Protein AF-A0A3D0ZV67-F1 (afdb_monomer)

Foldseek 3Di:
DDPVVVCVVCCVPPVPVVCVVDPLQRVLVVLVVVCVVCCVPDPDPSVVVLLVVLQVQLLVPLAEDPDDCQVSCVSSVLVGSVSVQVSNCVVVVDGSVRSSVVRHDD

Solvent-accessible surface area (backbone atoms only — not comparable to full-atom values): 6084 Å² total; per-residue (Å²): 134,58,69,65,61,56,50,51,61,50,51,74,74,41,48,77,67,51,55,69,78,44,51,66,39,60,53,50,51,50,50,51,54,57,40,66,67,46,47,81,78,56,64,71,65,54,59,57,51,54,52,50,55,52,49,55,50,49,54,49,49,44,24,68,44,89,70,54,71,51,58,53,16,54,43,68,67,46,83,38,45,70,54,30,46,53,54,44,26,78,75,68,78,38,46,64,69,58,46,25,73,76,61,39,67,128

Radius of gyration: 14.16 Å; Cα contacts (8 Å, |Δi|>4): 72; chains: 1; bounding box: 32×31×38 Å

pLDDT: mean 74.24, std 18.79, range [39.22, 96.69]

Mean predicted aligned error: 9.02 Å

Secondary structure (DSSP, 8-state):
--HHHHHHHHHHHSHHHHHHHS-HHHHHHHHHHHHHHHHHHHHHHHHHHHHHHHHHHHHHHHHH----HHHHHHHTT-SSHHHHHHHHHHHHSS-HHHHHHHH---

Sequence (106 aa):
MDLISKVDRNLLSKSDEFLKLYPASQWLYLGLRILRRRLYELEPSYQRRLDEIRREMAKGYIRATSQKIQEIGELLVYGAVTKFRRAFLRRVEMSPPQYRQQFGVL

Structure (mmCIF, N/CA/C/O backbone):
data_AF-A0A3D0ZV67-F1
#
_entry.id   AF-A0A3D0ZV67-F1
#
loop_
_atom_site.group_PDB
_atom_site.id
_atom_site.type_symbol
_atom_site.label_atom_id
_atom_site.label_alt_id
_atom_site.label_comp_id
_atom_site.label_asym_id
_atom_site.label_entity_id
_atom_site.label_seq_id
_atom_site.pdbx_PDB_ins_code
_atom_site.Cartn_x
_atom_site.Cartn_y
_atom_site.Cartn_z
_atom_site.occupancy
_atom_site.B_iso_or_equiv
_atom_site.auth_seq_id
_atom_site.auth_comp_id
_atom_site.auth_asym_id
_atom_site.auth_atom_id
_atom_site.pdbx_PDB_model_num
ATOM 1 N N . MET A 1 1 ? -0.430 -9.845 -29.208 1.00 39.22 1 MET A N 1
ATOM 2 C CA . MET A 1 1 ? -1.354 -9.737 -28.053 1.00 39.22 1 MET A CA 1
ATOM 3 C C . MET A 1 1 ? -0.515 -9.851 -26.795 1.00 39.22 1 MET A C 1
ATOM 5 O O . MET A 1 1 ? 0.074 -10.903 -26.574 1.00 39.22 1 MET A O 1
ATOM 9 N N . ASP A 1 2 ? -0.347 -8.759 -26.055 1.00 44.94 2 ASP A N 1
ATOM 10 C CA . ASP A 1 2 ? 0.617 -8.722 -24.959 1.00 44.94 2 ASP A CA 1
ATOM 11 C C . ASP A 1 2 ? 0.089 -9.462 -23.717 1.00 44.94 2 ASP A C 1
ATOM 13 O O . ASP A 1 2 ? -1.067 -9.301 -23.323 1.00 44.94 2 ASP A O 1
ATOM 17 N N . LEU A 1 3 ? 0.945 -10.275 -23.093 1.00 40.28 3 LEU A N 1
ATOM 18 C CA . LEU A 1 3 ? 0.680 -11.022 -21.857 1.00 40.28 3 LEU A CA 1
ATOM 19 C C . LEU A 1 3 ? 0.121 -10.108 -20.750 1.00 40.28 3 LEU A C 1
ATOM 21 O O . LEU A 1 3 ? -0.705 -10.539 -19.952 1.00 40.28 3 LEU A O 1
ATOM 25 N N . ILE A 1 4 ? 0.507 -8.828 -20.762 1.00 46.78 4 ILE A N 1
ATOM 26 C CA . ILE A 1 4 ? 0.019 -7.784 -19.853 1.00 46.78 4 ILE A CA 1
ATOM 27 C C . ILE A 1 4 ? -1.482 -7.540 -20.024 1.00 46.78 4 ILE A C 1
ATOM 29 O O . ILE A 1 4 ? -2.205 -7.491 -19.035 1.00 46.78 4 ILE A O 1
ATOM 33 N N . SER A 1 5 ? -1.978 -7.453 -21.259 1.00 44.44 5 SER A N 1
ATOM 34 C CA . SER A 1 5 ? -3.410 -7.269 -21.527 1.00 44.44 5 SER A CA 1
ATOM 35 C C . SER A 1 5 ? -4.235 -8.502 -21.148 1.00 44.44 5 SER A C 1
ATOM 37 O O . SER A 1 5 ? -5.403 -8.366 -20.794 1.00 44.44 5 SER A O 1
ATOM 39 N N . LYS A 1 6 ? -3.639 -9.703 -21.188 1.00 45.88 6 LYS A N 1
ATOM 40 C CA . LYS A 1 6 ? -4.284 -10.940 -20.714 1.00 45.88 6 LYS A CA 1
ATOM 41 C C . LYS A 1 6 ? -4.348 -11.016 -19.190 1.00 45.88 6 LYS A C 1
ATOM 43 O O . LYS A 1 6 ? -5.344 -11.497 -18.659 1.00 45.88 6 LYS A O 1
ATOM 48 N N . VAL A 1 7 ? -3.313 -10.533 -18.504 1.00 51.50 7 VAL A N 1
ATOM 49 C CA . VAL A 1 7 ? -3.273 -10.457 -17.040 1.00 51.50 7 VAL A CA 1
ATOM 50 C C . VAL A 1 7 ? -4.266 -9.397 -16.542 1.00 51.50 7 VAL A C 1
ATOM 52 O O . VAL A 1 7 ? -5.095 -9.723 -15.704 1.00 51.50 7 VAL A O 1
ATOM 55 N N . ASP A 1 8 ? -4.314 -8.203 -17.143 1.00 52.62 8 ASP A N 1
ATOM 56 C CA . ASP A 1 8 ? -5.273 -7.140 -16.781 1.00 52.62 8 ASP A CA 1
ATOM 57 C C . ASP A 1 8 ? -6.746 -7.530 -16.959 1.00 52.62 8 ASP A C 1
ATOM 59 O O . ASP A 1 8 ? -7.570 -7.294 -16.077 1.00 52.62 8 ASP A O 1
ATOM 63 N N . ARG A 1 9 ? -7.106 -8.113 -18.112 1.00 43.91 9 ARG A N 1
ATOM 64 C CA . ARG A 1 9 ? -8.518 -8.373 -18.437 1.00 43.91 9 ARG A CA 1
ATOM 65 C C . ARG A 1 9 ? -9.101 -9.533 -17.616 1.00 43.91 9 ARG A C 1
ATOM 67 O O . ARG A 1 9 ? -10.296 -9.526 -17.333 1.00 43.91 9 ARG A O 1
ATOM 74 N N . ASN A 1 10 ? -8.269 -10.492 -17.199 1.00 47.62 10 ASN A N 1
ATOM 75 C CA . ASN A 1 10 ? -8.668 -11.562 -16.274 1.00 47.62 10 ASN A CA 1
ATOM 76 C C . ASN A 1 10 ? -8.630 -11.119 -14.802 1.00 47.62 10 ASN A C 1
ATOM 78 O O . ASN A 1 10 ? -9.492 -11.536 -14.035 1.00 47.62 10 ASN A O 1
ATOM 82 N N . LEU A 1 11 ? -7.681 -10.259 -14.407 1.00 47.09 11 LEU A N 1
ATOM 83 C CA . LEU A 1 11 ? -7.544 -9.790 -13.021 1.00 47.09 11 LEU A CA 1
ATOM 84 C C . LEU A 1 11 ? -8.737 -8.950 -12.556 1.00 47.09 11 LEU A C 1
ATOM 86 O O . LEU A 1 11 ? -9.193 -9.111 -11.428 1.00 47.09 11 LEU A O 1
ATOM 90 N N . LEU A 1 12 ? -9.247 -8.068 -13.418 1.00 48.22 12 LEU A N 1
ATOM 91 C CA . LEU A 1 12 ? -10.364 -7.186 -13.066 1.00 48.22 12 LEU A CA 1
ATOM 92 C C . LEU A 1 12 ? -11.741 -7.850 -13.225 1.00 48.22 12 LEU A C 1
ATOM 94 O O . LEU A 1 12 ? -12.693 -7.402 -12.599 1.00 48.22 12 LEU A O 1
ATOM 98 N N . SER A 1 13 ? -11.864 -8.910 -14.035 1.00 43.31 13 SER A N 1
ATOM 99 C CA . SER A 1 13 ? -13.156 -9.577 -14.287 1.00 43.31 13 SER A CA 1
ATOM 100 C C . SER A 1 13 ? -13.438 -10.786 -13.388 1.00 43.31 13 SER A C 1
ATOM 102 O O . SER A 1 13 ? -14.580 -11.235 -13.333 1.00 43.31 13 SER A O 1
ATOM 104 N N . LYS A 1 14 ? -12.434 -11.309 -12.666 1.00 41.59 14 LYS A N 1
ATOM 105 C CA . LYS A 1 14 ? -12.566 -12.472 -11.765 1.00 41.59 14 LYS A CA 1
ATOM 106 C C . LYS A 1 14 ? -11.873 -12.265 -10.412 1.00 41.59 14 LYS A C 1
ATOM 108 O O . LYS A 1 14 ? -11.248 -13.186 -9.882 1.00 41.59 14 LYS A O 1
ATOM 113 N N . SER A 1 15 ? -11.959 -11.051 -9.866 1.00 48.16 15 SER A N 1
ATOM 114 C CA . SER A 1 15 ? -11.221 -10.633 -8.666 1.00 48.16 15 SER A CA 1
ATOM 115 C C . SER A 1 15 ? -11.388 -11.591 -7.481 1.00 48.16 15 SER A C 1
ATOM 117 O O . SER A 1 15 ? -10.403 -11.916 -6.830 1.00 48.16 15 SER A O 1
ATOM 119 N N . ASP A 1 16 ? -12.581 -12.128 -7.233 1.00 48.50 16 ASP A N 1
ATOM 120 C CA . ASP A 1 16 ? -12.851 -12.852 -5.981 1.00 48.50 16 ASP A CA 1
ATOM 121 C C . ASP A 1 16 ? -12.327 -14.290 -5.928 1.00 48.50 16 ASP A C 1
ATOM 123 O O . ASP A 1 16 ? -11.967 -14.777 -4.858 1.00 48.50 16 ASP A O 1
ATOM 127 N N . GLU A 1 17 ? -12.266 -14.991 -7.056 1.00 43.69 17 GLU A N 1
ATOM 128 C CA . GLU A 1 17 ? -11.791 -16.382 -7.104 1.00 43.69 17 GLU A CA 1
ATOM 129 C C . GLU A 1 17 ? -10.274 -16.442 -7.334 1.00 43.69 17 GLU A C 1
ATOM 131 O O . GLU A 1 17 ? -9.564 -17.308 -6.824 1.00 43.69 17 GLU A O 1
ATOM 136 N N . PHE A 1 18 ? -9.745 -15.447 -8.041 1.00 41.41 18 PHE A N 1
ATOM 137 C CA . PHE A 1 18 ? -8.337 -15.365 -8.392 1.00 41.41 18 PHE A CA 1
ATOM 138 C C . PHE A 1 18 ? -7.461 -14.808 -7.260 1.00 41.41 18 PHE A C 1
ATOM 140 O O . PHE A 1 18 ? -6.350 -15.300 -7.052 1.00 41.41 18 PHE A O 1
ATOM 147 N N . LEU A 1 19 ? -7.976 -13.850 -6.474 1.00 46.75 19 LEU A N 1
ATOM 148 C CA . LEU A 1 19 ? -7.331 -13.375 -5.238 1.00 46.75 19 LEU A CA 1
ATOM 149 C C . LEU A 1 19 ? -7.257 -14.469 -4.156 1.00 46.75 19 LEU A C 1
ATOM 151 O O . LEU A 1 19 ? -6.435 -14.365 -3.246 1.00 46.75 19 LEU A O 1
ATOM 155 N N . LYS A 1 20 ? -8.084 -15.524 -4.259 1.00 51.22 20 LYS A N 1
ATOM 156 C CA . LYS A 1 20 ? -8.041 -16.701 -3.374 1.00 51.22 20 LYS A CA 1
ATOM 157 C C . LYS A 1 20 ? -6.953 -17.704 -3.764 1.00 51.22 20 LYS A C 1
ATOM 159 O O . LYS A 1 20 ? -6.345 -18.293 -2.879 1.00 51.22 20 LYS A O 1
ATOM 164 N N . LEU A 1 21 ? -6.704 -17.904 -5.062 1.00 42.56 21 LEU A N 1
ATOM 165 C CA . LEU A 1 21 ? -5.745 -18.906 -5.558 1.00 42.56 21 LEU A CA 1
ATOM 166 C C . LEU A 1 21 ? -4.279 -18.455 -5.464 1.00 42.56 21 LEU A C 1
ATOM 168 O O . LEU A 1 21 ? -3.382 -19.290 -5.403 1.00 42.56 21 LEU A O 1
ATOM 172 N N . TYR A 1 22 ? -4.033 -17.145 -5.431 1.00 51.69 22 TYR A N 1
ATOM 173 C CA . TYR A 1 22 ? -2.699 -16.560 -5.323 1.00 51.69 22 TYR A CA 1
ATOM 174 C C . TYR A 1 22 ? -2.783 -15.264 -4.498 1.00 51.69 22 TYR A C 1
ATOM 176 O O . TYR A 1 22 ? -3.423 -14.307 -4.944 1.00 51.69 22 TYR A O 1
ATOM 184 N N . PRO A 1 23 ? -2.132 -15.182 -3.320 1.00 63.94 23 PRO A N 1
ATOM 185 C CA . PRO A 1 23 ? -2.102 -13.968 -2.513 1.00 63.94 23 PRO A CA 1
ATOM 186 C C . PRO A 1 23 ? -1.610 -12.759 -3.319 1.00 63.94 23 PRO A C 1
ATOM 188 O O . PRO A 1 23 ? -0.706 -12.885 -4.149 1.00 63.94 23 PRO A O 1
ATOM 191 N N . ALA A 1 24 ? -2.143 -11.568 -3.031 1.00 66.75 24 ALA A N 1
ATOM 192 C CA . ALA A 1 24 ? -1.754 -10.317 -3.693 1.00 66.75 24 ALA A CA 1
ATOM 193 C C . ALA A 1 24 ? -0.226 -10.100 -3.739 1.00 66.75 24 ALA A C 1
ATOM 195 O O . ALA A 1 24 ? 0.301 -9.599 -4.734 1.00 66.75 24 ALA A O 1
ATOM 196 N N . SER A 1 25 ? 0.500 -10.542 -2.706 1.00 68.50 25 SER A N 1
ATOM 197 C CA . SER A 1 25 ? 1.964 -10.516 -2.671 1.00 68.50 25 SER A CA 1
ATOM 198 C C . SER A 1 25 ? 2.590 -11.321 -3.809 1.00 68.50 25 SER A C 1
ATOM 200 O O . SER A 1 25 ? 3.436 -10.791 -4.525 1.00 68.50 25 SER A O 1
ATOM 202 N N . GLN A 1 26 ? 2.166 -12.567 -4.035 1.00 67.50 26 GLN A N 1
ATOM 203 C CA . GLN A 1 26 ? 2.718 -13.432 -5.081 1.00 67.50 26 GLN A CA 1
ATOM 204 C C . GLN A 1 26 ? 2.505 -12.833 -6.475 1.00 67.50 26 GLN A C 1
ATOM 206 O O . GLN A 1 26 ? 3.438 -12.808 -7.279 1.00 67.50 26 GLN A O 1
ATOM 211 N N . TRP A 1 27 ? 1.327 -12.259 -6.733 1.00 68.25 27 TRP A N 1
ATOM 212 C CA . TRP A 1 27 ? 1.053 -11.534 -7.976 1.00 68.25 27 TRP A CA 1
ATOM 213 C C . TRP A 1 27 ? 1.964 -10.336 -8.170 1.00 68.25 27 TRP A C 1
ATOM 215 O O . TRP A 1 27 ? 2.550 -10.168 -9.239 1.00 68.25 27 TRP A O 1
ATOM 225 N N . LEU A 1 28 ? 2.117 -9.512 -7.137 1.00 71.38 28 LEU A N 1
ATOM 226 C CA . L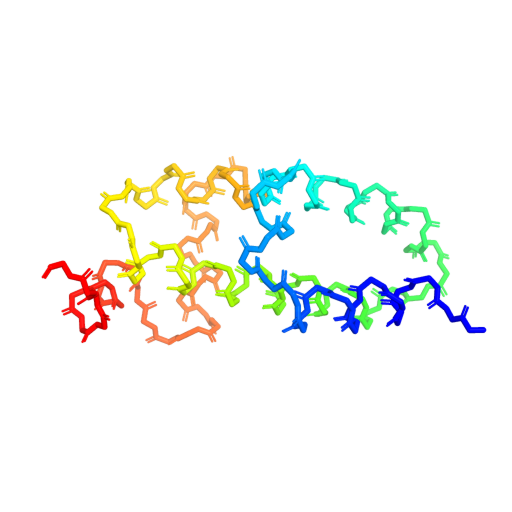EU A 1 28 ? 2.974 -8.336 -7.200 1.00 71.38 28 LEU A CA 1
ATOM 227 C C . LEU A 1 28 ? 4.444 -8.719 -7.376 1.00 71.38 28 LEU A C 1
ATOM 229 O O . LEU A 1 28 ? 5.142 -8.077 -8.157 1.00 71.38 28 LEU A O 1
ATOM 233 N N . TYR A 1 29 ? 4.911 -9.784 -6.723 1.00 71.88 29 TYR A N 1
ATOM 234 C CA . TYR A 1 29 ? 6.260 -10.317 -6.912 1.00 71.88 29 TYR A CA 1
ATOM 235 C C . TYR A 1 29 ? 6.479 -10.848 -8.335 1.00 71.88 29 TYR A C 1
ATOM 237 O O . TYR A 1 29 ? 7.487 -10.516 -8.964 1.00 71.88 29 TYR A O 1
ATOM 245 N N . LEU A 1 30 ? 5.538 -11.625 -8.883 1.00 67.00 30 LEU A N 1
ATOM 246 C CA . LEU A 1 30 ? 5.605 -12.118 -10.263 1.00 67.00 30 LEU A CA 1
ATOM 247 C C . LEU A 1 30 ? 5.557 -10.968 -11.276 1.00 67.00 30 LEU A C 1
ATOM 249 O O . LEU A 1 30 ? 6.369 -10.935 -12.204 1.00 67.00 30 LEU A O 1
ATOM 253 N N . GLY A 1 31 ? 4.673 -9.993 -11.058 1.00 66.94 31 GLY A N 1
ATOM 254 C CA . GLY A 1 31 ? 4.569 -8.765 -11.840 1.00 66.94 31 GLY A CA 1
ATOM 255 C C . GLY A 1 31 ? 5.867 -7.963 -11.819 1.00 66.94 31 GLY A C 1
ATOM 256 O O . GLY A 1 31 ? 6.370 -7.617 -12.878 1.00 66.94 31 GLY A O 1
ATOM 257 N N . LEU A 1 32 ? 6.482 -7.757 -10.648 1.00 66.31 32 LEU A N 1
ATOM 258 C CA . LEU A 1 32 ? 7.788 -7.099 -10.500 1.00 66.31 32 LEU A CA 1
ATOM 259 C C . LEU A 1 32 ? 8.921 -7.850 -11.214 1.00 66.31 32 LEU A C 1
ATOM 261 O O . LEU A 1 32 ? 9.832 -7.220 -11.749 1.00 66.31 32 LEU A O 1
ATOM 265 N N . ARG A 1 33 ? 8.888 -9.187 -11.226 1.00 67.44 33 ARG A N 1
ATOM 266 C CA . ARG A 1 33 ? 9.896 -10.014 -11.904 1.00 67.44 33 ARG A CA 1
ATOM 267 C C . ARG A 1 33 ? 9.776 -9.920 -13.424 1.00 67.44 33 ARG A C 1
ATOM 269 O O . ARG A 1 33 ? 10.776 -9.702 -14.104 1.00 67.44 33 ARG A O 1
ATOM 276 N N . ILE A 1 34 ? 8.558 -10.052 -13.953 1.00 64.31 34 ILE A N 1
ATOM 277 C CA . ILE A 1 34 ? 8.268 -9.863 -15.384 1.00 64.31 34 ILE A CA 1
ATOM 278 C C . ILE A 1 34 ? 8.580 -8.417 -15.786 1.00 64.31 34 ILE A C 1
ATOM 280 O O . ILE A 1 34 ? 9.163 -8.180 -16.842 1.00 64.31 34 ILE A O 1
ATOM 284 N N . L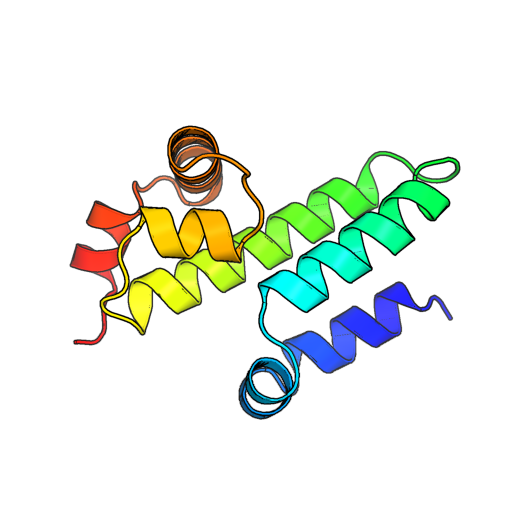EU A 1 35 ? 8.260 -7.465 -14.908 1.00 57.81 35 LEU A N 1
ATOM 285 C CA . LEU A 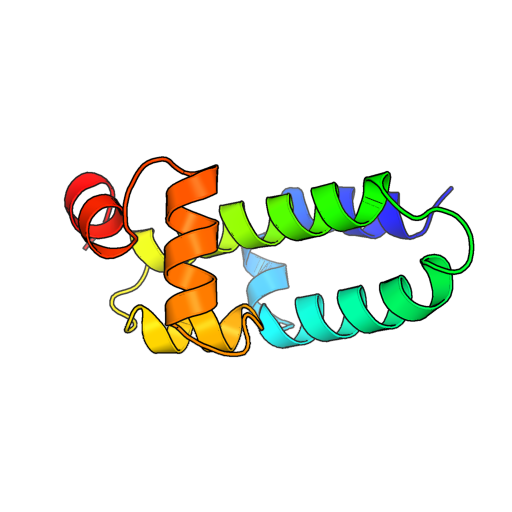1 35 ? 8.545 -6.052 -15.075 1.00 57.81 35 LEU A CA 1
ATOM 286 C C . LEU A 1 35 ? 10.037 -5.786 -15.167 1.00 57.81 35 LEU A C 1
ATOM 288 O O . LEU A 1 35 ? 10.445 -5.185 -16.139 1.00 57.81 35 LEU A O 1
ATOM 292 N N . ARG A 1 36 ? 10.865 -6.262 -14.232 1.00 62.06 36 ARG A N 1
ATOM 293 C CA . ARG A 1 36 ? 12.322 -6.050 -14.277 1.00 62.06 36 ARG A CA 1
ATOM 294 C C . ARG A 1 36 ? 12.934 -6.534 -15.597 1.00 62.06 36 ARG A C 1
ATOM 296 O O . ARG A 1 36 ? 13.880 -5.933 -16.086 1.00 62.06 36 ARG A O 1
ATOM 303 N N . ARG A 1 37 ? 12.350 -7.578 -16.195 1.00 64.06 37 ARG A N 1
ATOM 304 C CA . ARG A 1 37 ? 12.743 -8.092 -17.513 1.00 64.06 37 ARG A CA 1
ATOM 305 C C . ARG A 1 37 ? 12.276 -7.207 -18.677 1.00 64.06 37 ARG A C 1
ATOM 307 O O . ARG A 1 37 ? 13.004 -7.080 -19.645 1.00 64.06 37 ARG A O 1
ATOM 314 N N . ARG A 1 38 ? 11.082 -6.610 -18.591 1.00 54.16 38 ARG A N 1
ATOM 315 C CA . ARG A 1 38 ? 10.496 -5.725 -19.623 1.00 54.16 38 ARG A CA 1
ATOM 316 C C . ARG A 1 38 ? 10.891 -4.249 -19.484 1.00 54.16 38 ARG A C 1
ATOM 318 O O . ARG A 1 38 ? 10.788 -3.500 -20.447 1.00 54.16 38 ARG A O 1
ATOM 325 N N . LEU A 1 39 ? 11.322 -3.822 -18.294 1.00 51.16 39 LEU A N 1
ATOM 326 C CA . LEU A 1 39 ? 11.761 -2.457 -17.986 1.00 51.16 39 LEU A CA 1
ATOM 327 C C . LEU A 1 39 ? 13.003 -2.084 -18.807 1.00 51.16 39 LEU A C 1
ATOM 329 O O . LEU A 1 39 ? 13.180 -0.924 -19.131 1.00 51.16 39 LEU A O 1
ATOM 333 N N . TYR A 1 40 ? 13.793 -3.068 -19.241 1.00 55.00 40 TYR A N 1
ATOM 334 C CA . TYR A 1 40 ? 14.862 -2.851 -20.217 1.00 55.00 40 TYR A CA 1
ATOM 335 C C . TYR A 1 40 ? 14.376 -2.257 -21.560 1.00 55.00 40 TYR A C 1
ATOM 337 O O . TYR A 1 40 ? 15.206 -1.766 -22.315 1.00 55.00 40 TYR A O 1
ATOM 345 N N . GLU A 1 41 ? 13.066 -2.269 -21.861 1.00 53.53 41 GLU A N 1
ATOM 346 C CA . GLU A 1 41 ? 12.538 -1.922 -23.190 1.00 53.53 41 GLU A CA 1
ATOM 347 C C . GLU A 1 41 ? 11.437 -0.824 -23.210 1.00 53.53 41 GLU A C 1
ATOM 349 O O . GLU A 1 41 ? 11.242 -0.212 -24.256 1.00 53.53 41 GLU A O 1
ATOM 354 N N . LEU A 1 42 ? 10.683 -0.544 -22.122 1.00 56.31 42 LEU A N 1
ATOM 355 C CA . LEU A 1 42 ? 9.403 0.228 -22.199 1.00 56.31 42 LEU A CA 1
ATOM 356 C C . LEU A 1 42 ? 9.076 1.174 -20.995 1.00 56.31 42 LEU A C 1
ATOM 358 O O . LEU A 1 42 ? 7.909 1.402 -20.661 1.00 56.31 42 LEU A O 1
ATOM 362 N N . GLU A 1 43 ? 10.094 1.727 -20.330 1.00 63.34 43 GLU A N 1
ATOM 363 C CA . GLU A 1 43 ? 10.123 2.187 -18.918 1.00 63.34 43 GLU A CA 1
ATOM 364 C C . GLU A 1 43 ? 8.912 2.888 -18.227 1.00 63.34 43 GLU A C 1
ATOM 366 O O . GLU A 1 43 ? 8.611 2.490 -17.101 1.00 63.34 43 GLU A O 1
ATOM 371 N N . PRO A 1 44 ? 8.165 3.885 -18.739 1.00 63.97 44 PRO A N 1
ATOM 372 C CA . PRO A 1 44 ? 7.256 4.656 -17.854 1.00 63.97 44 PRO A CA 1
ATOM 373 C C . PRO A 1 44 ? 5.816 4.127 -17.715 1.00 63.97 44 PRO A C 1
ATOM 375 O O 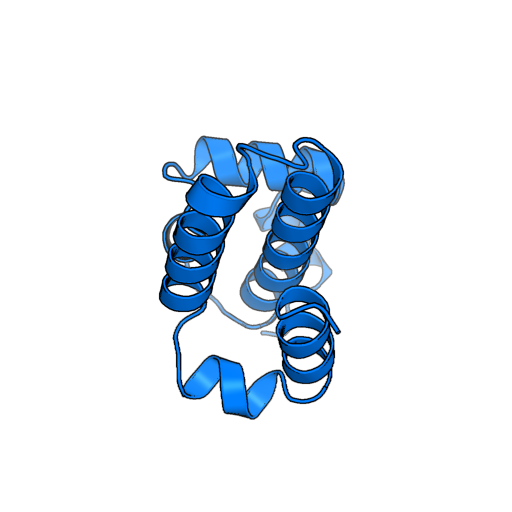. PRO A 1 44 ? 5.136 4.392 -16.718 1.00 63.97 44 PRO A O 1
ATOM 378 N N . SER A 1 45 ? 5.299 3.423 -18.724 1.00 69.56 45 SER A N 1
ATOM 379 C CA . SER A 1 45 ? 3.864 3.096 -18.821 1.00 69.56 45 SER A CA 1
ATOM 380 C C . SER A 1 45 ? 3.441 1.983 -17.858 1.00 69.56 45 SER A C 1
ATOM 382 O O . SER A 1 45 ? 2.369 2.044 -17.251 1.00 69.56 45 SER A O 1
ATOM 384 N N . TYR A 1 46 ? 4.311 0.992 -17.654 1.00 68.31 46 TYR A N 1
ATOM 385 C CA . TYR A 1 46 ? 3.994 -0.159 -16.816 1.00 68.31 46 TYR A CA 1
ATOM 386 C C . TYR A 1 46 ? 4.127 0.126 -15.320 1.00 68.31 46 TYR A C 1
ATOM 388 O O . TYR A 1 46 ? 3.294 -0.336 -14.545 1.00 68.31 46 TYR A O 1
ATOM 396 N N . GLN A 1 47 ? 5.124 0.912 -14.892 1.00 72.06 47 GLN A N 1
ATOM 397 C CA . GLN A 1 47 ? 5.240 1.301 -13.480 1.00 72.06 47 GLN A CA 1
ATOM 398 C C . GLN A 1 47 ? 3.976 2.026 -13.000 1.00 72.06 47 GLN A C 1
ATOM 400 O O . GLN A 1 47 ? 3.462 1.726 -11.924 1.00 72.06 47 GLN A O 1
ATOM 405 N N . ARG A 1 48 ? 3.408 2.905 -13.839 1.00 77.81 48 ARG A N 1
ATOM 406 C CA . ARG A 1 48 ? 2.123 3.566 -13.557 1.00 77.81 48 ARG A CA 1
ATOM 407 C C . ARG A 1 48 ? 0.975 2.566 -13.414 1.00 77.81 48 ARG A C 1
ATOM 409 O O . ARG A 1 48 ? 0.148 2.727 -12.524 1.00 77.81 48 ARG A O 1
ATOM 416 N N . ARG A 1 49 ? 0.933 1.531 -14.257 1.00 76.25 49 ARG A N 1
ATOM 417 C CA . ARG A 1 49 ? -0.097 0.483 -14.191 1.00 76.25 49 ARG A CA 1
ATOM 418 C C . ARG A 1 49 ? 0.038 -0.390 -12.942 1.00 76.25 49 ARG A C 1
ATOM 420 O O . ARG A 1 49 ? -0.961 -0.691 -12.301 1.00 76.25 49 ARG A O 1
ATOM 427 N N . LEU A 1 50 ? 1.259 -0.753 -12.554 1.00 75.38 50 LEU A N 1
ATOM 428 C CA . LEU A 1 50 ? 1.503 -1.505 -11.322 1.00 75.38 50 LEU A CA 1
ATOM 429 C C . LEU A 1 50 ? 1.114 -0.697 -10.074 1.00 75.38 50 LEU A C 1
ATOM 431 O O . LEU A 1 50 ? 0.523 -1.244 -9.143 1.00 75.38 50 LEU A O 1
ATOM 435 N N . ASP A 1 51 ? 1.425 0.600 -10.063 1.00 82.06 51 ASP A N 1
ATOM 436 C CA . ASP A 1 51 ? 0.996 1.523 -9.008 1.00 82.06 51 ASP A CA 1
ATOM 437 C C . ASP A 1 51 ? -0.533 1.577 -8.883 1.00 82.06 51 ASP A C 1
ATOM 439 O O . ASP A 1 51 ? -1.055 1.586 -7.769 1.00 82.06 51 ASP A O 1
ATOM 443 N N . GLU A 1 52 ? -1.243 1.583 -10.012 1.00 81.06 52 GLU A N 1
ATOM 444 C CA . GLU A 1 52 ? -2.706 1.610 -10.053 1.00 81.06 52 GLU A CA 1
ATOM 445 C C . GLU A 1 52 ? -3.323 0.331 -9.473 1.00 81.06 52 GLU A C 1
ATOM 447 O O . GLU A 1 52 ? -4.192 0.393 -8.605 1.00 81.06 52 GLU A O 1
ATOM 452 N N . ILE A 1 53 ? -2.801 -0.836 -9.860 1.00 79.94 53 ILE A N 1
ATOM 453 C CA . ILE A 1 53 ? -3.242 -2.127 -9.314 1.00 79.94 53 ILE A CA 1
ATOM 454 C C . ILE A 1 53 ? -3.008 -2.180 -7.797 1.00 79.94 53 ILE A C 1
ATOM 456 O O . ILE A 1 53 ? -3.897 -2.565 -7.036 1.00 79.94 53 ILE A O 1
ATOM 460 N N . ARG A 1 54 ? -1.826 -1.752 -7.327 1.00 83.75 54 ARG A N 1
ATOM 461 C CA . ARG A 1 54 ? -1.519 -1.694 -5.887 1.00 83.75 54 ARG A CA 1
ATOM 462 C C . ARG A 1 54 ? -2.466 -0.768 -5.132 1.00 83.75 54 ARG A C 1
ATOM 464 O O . ARG A 1 54 ? -2.858 -1.094 -4.014 1.00 83.75 54 ARG A O 1
ATOM 471 N N . ARG A 1 55 ? -2.828 0.369 -5.730 1.00 87.00 55 ARG A N 1
ATOM 472 C CA . ARG A 1 55 ? -3.761 1.342 -5.152 1.00 87.00 55 ARG A CA 1
ATOM 473 C C . ARG A 1 55 ? -5.148 0.737 -4.958 1.00 87.00 55 ARG A C 1
ATOM 475 O O . ARG A 1 55 ? -5.690 0.835 -3.859 1.00 87.00 55 ARG A O 1
ATOM 482 N N . GLU A 1 56 ? -5.703 0.092 -5.980 1.00 83.56 56 GLU A N 1
ATOM 483 C CA . GLU A 1 56 ? -7.040 -0.504 -5.880 1.00 83.56 56 GLU A CA 1
ATOM 484 C C . GLU A 1 56 ? -7.072 -1.690 -4.910 1.00 83.56 56 GLU A C 1
ATOM 486 O O . GLU A 1 56 ? -7.974 -1.769 -4.075 1.00 83.56 56 GLU A O 1
ATOM 491 N N . MET A 1 57 ? -6.038 -2.541 -4.906 1.00 84.38 57 MET A N 1
ATOM 492 C CA . MET A 1 57 ? -5.923 -3.593 -3.890 1.00 84.38 57 MET A CA 1
ATOM 493 C C . MET A 1 57 ? -5.827 -3.015 -2.474 1.00 84.38 57 MET A C 1
ATOM 495 O O . MET A 1 57 ? -6.502 -3.500 -1.571 1.00 84.38 57 MET A O 1
ATOM 499 N N . ALA A 1 58 ? -5.041 -1.953 -2.265 1.00 89.31 58 ALA A N 1
ATOM 500 C CA . ALA A 1 58 ? -4.939 -1.294 -0.964 1.00 89.31 58 ALA A CA 1
ATOM 501 C C . ALA A 1 58 ? -6.294 -0.778 -0.471 1.00 89.31 58 ALA A C 1
ATOM 503 O O . ALA A 1 58 ? -6.654 -1.029 0.677 1.00 89.31 58 ALA A O 1
ATOM 504 N N . LYS A 1 59 ? -7.060 -0.099 -1.334 1.00 89.31 59 LYS A N 1
ATOM 505 C CA . LYS A 1 59 ? -8.414 0.374 -1.006 1.00 89.31 59 LYS A CA 1
ATOM 506 C C . LYS A 1 59 ? -9.325 -0.794 -0.623 1.00 89.31 59 LYS A C 1
ATOM 508 O O . LYS A 1 59 ? -10.005 -0.712 0.397 1.00 89.31 59 LYS A O 1
ATOM 513 N N . GLY A 1 60 ? -9.279 -1.888 -1.387 1.00 84.06 60 GLY A N 1
ATOM 514 C CA . GLY A 1 60 ? -10.023 -3.117 -1.108 1.00 84.06 60 GLY A CA 1
ATOM 515 C C . GLY A 1 60 ? -9.702 -3.711 0.265 1.00 84.06 60 GLY A C 1
ATOM 516 O O . GLY A 1 60 ? -10.608 -3.887 1.075 1.00 84.06 60 GLY A O 1
ATOM 517 N N . TYR A 1 61 ? -8.420 -3.943 0.564 1.00 86.88 61 TYR A N 1
ATOM 518 C CA . TYR A 1 61 ? -7.990 -4.487 1.858 1.00 86.88 61 TYR A CA 1
ATOM 519 C C . TYR A 1 61 ? -8.340 -3.566 3.027 1.00 86.88 61 TYR A C 1
ATOM 521 O O . TYR A 1 61 ? -8.856 -4.025 4.040 1.00 86.88 61 TYR A O 1
ATOM 529 N N . ILE A 1 62 ? -8.095 -2.259 2.898 1.00 92.38 62 ILE A N 1
ATOM 530 C CA . ILE A 1 62 ? -8.380 -1.299 3.973 1.00 92.38 62 ILE A CA 1
ATOM 531 C C . ILE A 1 62 ? -9.878 -1.251 4.291 1.00 92.38 62 ILE A C 1
ATOM 533 O O . ILE A 1 62 ? -10.228 -1.094 5.462 1.00 92.38 62 ILE A O 1
ATOM 537 N N . ARG A 1 63 ? -10.727 -1.377 3.262 1.00 90.56 63 ARG A N 1
ATOM 538 C CA . ARG A 1 63 ? -12.185 -1.345 3.373 1.00 90.56 63 ARG A CA 1
ATOM 539 C C . ARG A 1 63 ? -12.774 -2.636 3.939 1.00 90.56 63 ARG A C 1
ATOM 541 O O . ARG A 1 63 ? -13.694 -2.565 4.742 1.00 90.56 63 ARG A O 1
ATOM 548 N N . ALA A 1 64 ? -12.303 -3.782 3.451 1.00 83.62 64 ALA A N 1
ATOM 549 C CA . ALA A 1 64 ? -12.948 -5.076 3.665 1.00 83.62 64 ALA A CA 1
ATOM 550 C C . ALA A 1 64 ? -12.343 -5.892 4.817 1.00 83.62 64 ALA A C 1
ATOM 552 O O . ALA A 1 64 ? -12.884 -6.940 5.160 1.00 83.62 64 ALA A O 1
ATOM 553 N N . THR A 1 65 ? -11.208 -5.470 5.389 1.00 86.00 65 THR A N 1
ATOM 554 C CA . THR A 1 65 ? -10.542 -6.217 6.463 1.00 86.00 65 THR A CA 1
ATOM 555 C C . THR A 1 65 ? -10.141 -5.325 7.637 1.00 86.00 65 THR A C 1
ATOM 557 O O . THR A 1 65 ? -9.858 -4.131 7.500 1.00 86.00 65 THR A O 1
ATOM 560 N N . SER A 1 66 ? -10.048 -5.935 8.821 1.00 88.38 66 SER A N 1
ATOM 561 C CA . SER A 1 66 ? -9.522 -5.311 10.041 1.00 88.38 66 SER A CA 1
ATOM 562 C C . SER A 1 66 ? -7.992 -5.401 10.163 1.00 88.38 66 SER A C 1
ATOM 564 O O . SER A 1 66 ? -7.433 -4.952 11.166 1.00 88.38 66 SER A O 1
ATOM 566 N N . GLN A 1 67 ? -7.293 -5.925 9.143 1.00 89.50 67 GLN A N 1
ATOM 567 C CA . GLN A 1 67 ? -5.835 -6.120 9.160 1.00 89.50 67 GLN A CA 1
ATOM 568 C C . GLN A 1 67 ? -5.085 -4.820 9.459 1.00 89.50 67 GLN A C 1
ATOM 570 O O . GLN A 1 67 ? -5.537 -3.717 9.125 1.00 89.50 67 GLN A O 1
ATOM 575 N N . LYS A 1 68 ? -3.906 -4.911 10.074 1.00 94.00 68 LYS A N 1
ATOM 576 C CA . LYS A 1 68 ? -3.128 -3.709 10.390 1.00 94.00 68 LYS A CA 1
ATOM 577 C C . LYS A 1 68 ? -2.622 -3.066 9.097 1.00 94.00 68 LYS A C 1
ATOM 579 O O . LYS A 1 68 ? -2.197 -3.739 8.166 1.00 94.00 68 LYS A O 1
ATOM 584 N N . ILE A 1 69 ? -2.594 -1.732 9.053 1.00 94.25 69 ILE A N 1
ATOM 585 C CA . ILE A 1 69 ? -2.083 -0.964 7.896 1.00 94.25 69 ILE A CA 1
ATOM 586 C C . ILE A 1 69 ? -0.650 -1.379 7.516 1.00 94.25 69 ILE A C 1
ATOM 588 O O . ILE A 1 69 ? -0.279 -1.319 6.345 1.00 94.25 69 ILE A O 1
ATOM 592 N N . GLN A 1 70 ? 0.151 -1.803 8.496 1.00 93.81 70 GLN A N 1
ATOM 593 C CA . GLN A 1 70 ? 1.486 -2.350 8.264 1.00 93.81 70 GLN A CA 1
ATOM 594 C C . GLN A 1 70 ? 1.450 -3.668 7.481 1.00 93.81 70 GLN A C 1
ATOM 596 O O . GLN A 1 70 ? 2.113 -3.760 6.452 1.00 93.81 70 GLN A O 1
ATOM 601 N N . GLU A 1 71 ? 0.630 -4.627 7.914 1.00 90.12 71 GLU A N 1
ATOM 602 C CA . GLU A 1 71 ? 0.468 -5.937 7.267 1.00 90.12 71 GLU A CA 1
ATOM 603 C C . GLU A 1 71 ? -0.020 -5.779 5.820 1.00 90.12 71 GLU A C 1
ATOM 605 O O . GLU A 1 71 ? 0.482 -6.437 4.913 1.00 90.12 71 GLU A O 1
ATOM 610 N N . ILE A 1 72 ? -0.934 -4.833 5.570 1.00 90.19 72 ILE A N 1
ATOM 611 C CA . ILE A 1 72 ? -1.389 -4.495 4.211 1.00 90.19 72 ILE A CA 1
ATOM 612 C C . ILE A 1 72 ? -0.226 -3.947 3.363 1.00 90.19 72 ILE A C 1
ATOM 614 O O . ILE A 1 72 ? -0.067 -4.320 2.202 1.00 90.19 72 ILE A O 1
ATOM 618 N N . GLY A 1 73 ? 0.620 -3.077 3.923 1.00 89.56 73 GLY A N 1
ATOM 619 C CA . GLY A 1 73 ? 1.785 -2.533 3.217 1.00 89.56 73 GLY A CA 1
ATOM 620 C C . GLY A 1 73 ? 2.845 -3.589 2.878 1.00 89.56 73 GLY A C 1
ATOM 621 O O . GLY A 1 73 ? 3.453 -3.533 1.805 1.00 89.56 73 GLY A O 1
ATOM 622 N N . GLU A 1 74 ? 3.049 -4.557 3.770 1.00 87.56 74 GLU A N 1
ATOM 623 C CA . GLU A 1 74 ? 3.929 -5.712 3.560 1.00 87.56 74 GLU A CA 1
ATOM 624 C C . GLU A 1 74 ? 3.364 -6.647 2.483 1.00 87.56 74 GLU A C 1
ATOM 626 O O . GLU A 1 74 ? 4.070 -6.974 1.527 1.00 87.56 74 GLU A O 1
ATOM 631 N N . LEU A 1 75 ? 2.068 -6.975 2.557 1.00 85.19 75 LEU A N 1
ATOM 632 C CA . LEU A 1 75 ? 1.354 -7.778 1.559 1.00 85.19 75 LEU A CA 1
ATOM 633 C C . LEU A 1 75 ? 1.448 -7.170 0.152 1.00 85.19 75 LEU A C 1
ATOM 635 O O . LEU A 1 75 ? 1.610 -7.887 -0.834 1.00 85.19 75 LEU A O 1
ATOM 639 N N . LEU A 1 76 ? 1.387 -5.841 0.058 1.00 86.81 76 LEU A N 1
ATOM 640 C CA . LEU A 1 76 ? 1.474 -5.108 -1.205 1.00 86.81 76 LEU A CA 1
ATOM 641 C C . LEU A 1 76 ? 2.914 -4.786 -1.645 1.00 86.81 76 LEU A C 1
ATOM 643 O O . LEU A 1 76 ? 3.129 -4.064 -2.625 1.00 86.81 76 LEU A O 1
ATOM 647 N N . VAL A 1 77 ? 3.910 -5.359 -0.962 1.00 86.88 77 VAL A N 1
ATOM 648 C CA . VAL A 1 77 ? 5.330 -5.307 -1.335 1.00 86.88 77 VAL A CA 1
ATOM 649 C C . VAL A 1 77 ? 5.866 -3.865 -1.393 1.00 86.88 77 VAL A C 1
ATOM 651 O O . VAL A 1 77 ? 6.673 -3.510 -2.253 1.00 86.88 77 VAL A O 1
ATOM 654 N N . TYR A 1 78 ? 5.429 -3.002 -0.467 1.00 84.62 78 TYR A N 1
ATOM 655 C CA . TYR A 1 78 ? 5.982 -1.645 -0.320 1.00 84.62 78 TYR A CA 1
ATOM 656 C C . TYR A 1 78 ? 7.314 -1.619 0.447 1.00 84.62 78 TYR A C 1
ATOM 658 O O . TYR A 1 78 ? 7.986 -0.584 0.485 1.00 84.62 78 TYR A O 1
ATOM 666 N N . GLY A 1 79 ? 7.696 -2.733 1.079 1.00 81.00 79 GLY A N 1
ATOM 667 C CA . GLY A 1 79 ? 8.944 -2.912 1.833 1.00 81.00 79 GLY A CA 1
ATOM 668 C C . GLY A 1 79 ? 9.021 -2.155 3.165 1.00 81.00 79 GLY A C 1
ATOM 669 O O . GLY A 1 79 ? 9.817 -2.517 4.018 1.00 81.00 79 GLY A O 1
ATOM 670 N N . ALA A 1 80 ? 8.208 -1.114 3.361 1.00 89.31 80 ALA A N 1
ATOM 671 C CA . ALA A 1 80 ? 8.031 -0.433 4.639 1.00 89.31 80 ALA A CA 1
ATOM 672 C C . ALA A 1 80 ? 6.650 0.234 4.707 1.00 89.31 80 ALA A C 1
ATOM 674 O O . ALA A 1 80 ? 6.201 0.851 3.733 1.00 89.31 80 ALA A O 1
ATOM 675 N N . VAL A 1 81 ? 6.012 0.210 5.881 1.00 93.31 81 VAL A N 1
ATOM 676 C CA . VAL A 1 81 ? 4.697 0.843 6.096 1.00 93.31 81 VAL A CA 1
ATOM 677 C C . VAL A 1 81 ? 4.711 2.349 5.804 1.00 93.31 81 VAL A C 1
ATOM 679 O O . VAL A 1 81 ? 3.743 2.888 5.271 1.00 93.31 81 VAL A O 1
ATOM 682 N N . THR A 1 82 ? 5.822 3.042 6.063 1.00 95.50 82 THR A N 1
ATOM 683 C CA . THR A 1 82 ? 5.969 4.475 5.757 1.00 95.50 82 THR A CA 1
ATOM 684 C C . THR A 1 82 ? 5.908 4.744 4.252 1.00 95.50 82 THR A C 1
ATOM 686 O O . THR A 1 82 ? 5.275 5.711 3.826 1.00 95.50 82 THR A O 1
ATOM 689 N N . LYS A 1 83 ? 6.509 3.870 3.427 1.00 94.06 83 LYS A N 1
ATOM 690 C CA . LYS A 1 83 ? 6.438 3.968 1.958 1.00 94.06 83 LYS A CA 1
ATOM 691 C C . LYS A 1 83 ? 5.010 3.741 1.471 1.00 94.06 83 LYS A C 1
ATOM 693 O O . LYS A 1 83 ? 4.530 4.512 0.644 1.00 94.06 83 LYS A O 1
ATOM 698 N N . PHE A 1 84 ? 4.325 2.748 2.037 1.00 94.81 84 PHE A N 1
ATOM 699 C CA . PHE A 1 84 ? 2.918 2.482 1.747 1.00 94.81 84 PHE A CA 1
ATOM 700 C C . PHE A 1 84 ? 2.026 3.682 2.079 1.00 94.81 84 PHE A C 1
ATOM 702 O O . PHE A 1 84 ? 1.343 4.193 1.198 1.00 94.81 84 PHE A O 1
ATOM 709 N N . ARG A 1 85 ? 2.082 4.191 3.317 1.00 96.06 85 ARG A N 1
ATOM 710 C CA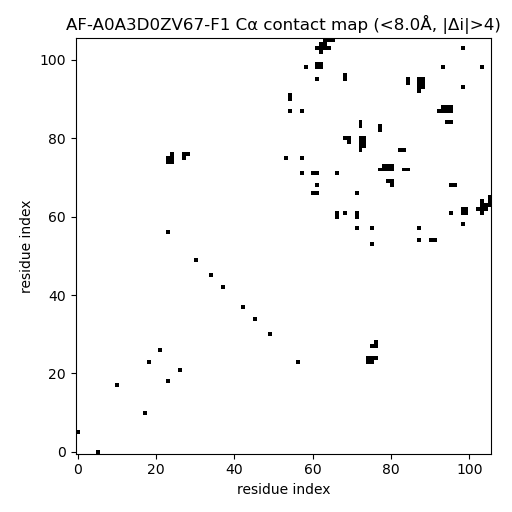 . ARG A 1 85 ? 1.263 5.332 3.762 1.00 96.06 85 ARG A CA 1
ATOM 711 C C . ARG A 1 85 ? 1.461 6.561 2.879 1.00 96.06 85 ARG A C 1
ATOM 713 O O . ARG A 1 85 ? 0.478 7.167 2.468 1.00 96.06 85 ARG A O 1
ATOM 720 N N . ARG A 1 86 ? 2.713 6.903 2.547 1.00 96.31 86 ARG A N 1
ATOM 721 C CA . ARG A 1 86 ? 3.028 8.036 1.660 1.00 96.31 86 ARG A CA 1
ATOM 722 C C . ARG A 1 86 ? 2.493 7.827 0.245 1.00 96.31 86 ARG A C 1
ATOM 724 O O . ARG A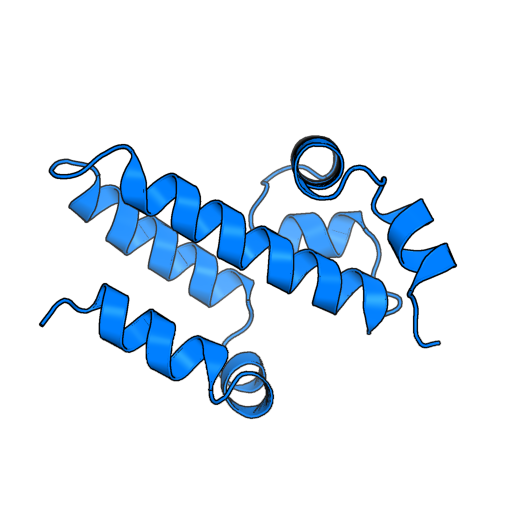 1 86 ? 1.931 8.753 -0.329 1.00 96.31 86 ARG A O 1
ATOM 731 N N . ALA A 1 87 ? 2.671 6.633 -0.320 1.00 94.00 87 ALA A N 1
ATOM 732 C CA . ALA A 1 87 ? 2.182 6.322 -1.660 1.00 94.00 87 ALA A CA 1
ATOM 733 C C . ALA A 1 87 ? 0.649 6.335 -1.725 1.00 94.00 87 ALA A C 1
ATOM 735 O O . ALA A 1 87 ? 0.093 6.894 -2.666 1.00 94.00 87 ALA A O 1
ATOM 736 N N . PHE A 1 88 ? -0.014 5.769 -0.715 1.00 95.75 88 PHE A N 1
ATOM 737 C CA . PHE A 1 88 ? -1.467 5.746 -0.604 1.00 95.75 88 PHE A CA 1
ATOM 738 C C . PHE A 1 88 ? -2.027 7.162 -0.459 1.00 95.75 88 PHE 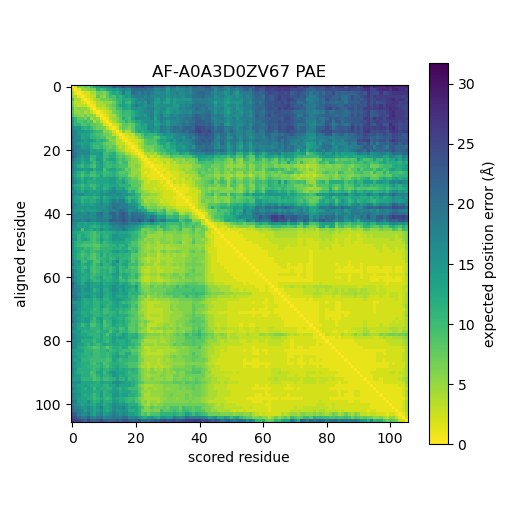A C 1
ATOM 740 O O . PHE A 1 88 ? -2.849 7.565 -1.273 1.00 95.75 88 PHE A O 1
ATOM 747 N N . LEU A 1 89 ? -1.498 7.961 0.476 1.00 96.56 89 LEU A N 1
ATOM 748 C CA . LEU A 1 89 ? -1.913 9.354 0.664 1.00 96.56 89 LEU A CA 1
ATOM 749 C C . LEU A 1 89 ? -1.750 10.179 -0.618 1.00 96.56 89 LEU A C 1
ATOM 751 O O . LEU A 1 89 ? -2.670 10.877 -1.015 1.00 96.56 89 LEU A O 1
ATOM 755 N N . ARG A 1 90 ? -0.615 10.059 -1.317 1.00 95.44 90 ARG A N 1
ATOM 756 C CA . ARG A 1 90 ? -0.377 10.791 -2.573 1.00 95.44 90 ARG A CA 1
ATOM 757 C C .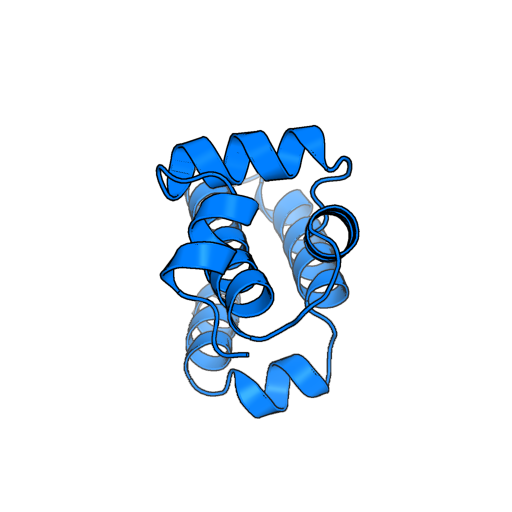 ARG A 1 90 ? -1.369 10.427 -3.687 1.00 95.44 90 ARG A C 1
ATOM 759 O O . ARG A 1 90 ? -1.560 11.212 -4.603 1.00 95.44 90 ARG A O 1
ATOM 766 N N . ARG A 1 91 ? -1.918 9.209 -3.678 1.00 91.38 91 ARG A N 1
ATOM 767 C CA . ARG A 1 91 ? -2.730 8.656 -4.780 1.00 91.38 91 ARG A CA 1
ATOM 768 C C . ARG A 1 91 ? -4.230 8.601 -4.486 1.00 91.38 91 ARG A C 1
ATOM 770 O O . ARG A 1 91 ? -5.015 8.461 -5.418 1.00 91.38 91 ARG A O 1
ATOM 777 N N . VAL A 1 92 ? -4.600 8.601 -3.211 1.00 93.81 92 VAL A N 1
ATOM 778 C CA . VAL A 1 92 ? -5.979 8.460 -2.715 1.00 93.81 92 VAL A CA 1
ATOM 779 C C . VAL A 1 92 ? -6.395 9.697 -1.913 1.00 93.81 92 VAL A C 1
ATOM 781 O O . VAL A 1 92 ? -7.548 9.807 -1.525 1.00 93.81 92 VAL A O 1
ATOM 784 N N . GLU A 1 93 ? -5.461 10.619 -1.661 1.00 96.38 93 GLU A N 1
ATOM 785 C CA . GLU A 1 93 ? -5.674 11.899 -0.964 1.00 96.38 93 GLU A CA 1
ATOM 786 C C . GLU A 1 93 ? -6.179 11.756 0.480 1.00 96.38 93 GLU A C 1
ATOM 788 O O . GLU A 1 93 ? -6.525 12.727 1.142 1.00 96.38 93 GLU A O 1
ATOM 793 N N . MET A 1 94 ? -6.135 10.534 1.015 1.00 96.06 94 MET A N 1
ATOM 794 C CA . MET A 1 94 ? -6.504 10.195 2.383 1.00 96.06 94 MET A CA 1
ATOM 795 C C . MET A 1 94 ? -5.478 9.237 2.971 1.00 96.06 94 MET A C 1
ATOM 797 O O . MET A 1 94 ? -4.940 8.375 2.272 1.00 96.06 94 MET A O 1
ATOM 801 N N . SER A 1 95 ? -5.203 9.345 4.271 1.00 96.69 95 SER A N 1
ATOM 802 C CA . SER A 1 95 ? -4.374 8.338 4.934 1.00 96.69 95 SER A CA 1
ATOM 803 C C . SER A 1 95 ? -5.126 7.000 5.033 1.00 96.69 95 SER A C 1
ATOM 805 O O . SER A 1 95 ? -6.355 6.994 5.126 1.00 96.69 95 SER A O 1
ATOM 807 N N . PRO A 1 96 ? -4.427 5.849 5.069 1.00 96.12 96 PRO A N 1
ATOM 808 C CA . PRO A 1 96 ? -5.089 4.553 5.212 1.00 96.12 96 PRO A CA 1
ATOM 809 C C . PRO A 1 96 ? -6.054 4.446 6.415 1.00 96.12 96 PRO A C 1
ATOM 811 O O . PRO A 1 96 ? -7.139 3.900 6.235 1.00 96.12 96 PRO A O 1
ATOM 814 N N . PRO A 1 97 ? -5.739 4.983 7.617 1.00 95.19 97 PRO A N 1
ATOM 815 C CA . PRO A 1 97 ? -6.694 4.999 8.729 1.00 95.19 97 PRO A CA 1
ATOM 816 C C . PRO A 1 97 ? -7.947 5.842 8.456 1.00 95.19 97 PRO A C 1
ATOM 818 O O . PRO A 1 97 ? -9.048 5.376 8.728 1.00 95.19 97 PRO A O 1
ATOM 821 N N . GLN A 1 98 ? -7.799 7.043 7.879 1.00 96.50 98 GLN A N 1
ATOM 822 C CA . GLN A 1 98 ? -8.943 7.893 7.510 1.00 96.50 98 GLN A CA 1
ATOM 823 C C . GLN A 1 98 ? -9.820 7.212 6.457 1.00 96.50 98 GLN A C 1
ATOM 825 O O . GLN A 1 98 ? -11.041 7.202 6.570 1.00 96.50 98 GLN A O 1
ATOM 830 N N . TYR A 1 99 ? -9.191 6.580 5.464 1.00 96.69 99 TYR A N 1
ATOM 831 C CA . TYR A 1 99 ? -9.898 5.826 4.437 1.00 96.69 99 TYR A CA 1
ATOM 832 C C . TYR A 1 99 ? -10.689 4.654 5.038 1.00 96.69 99 TYR A C 1
ATOM 834 O O . TYR A 1 99 ? -11.840 4.435 4.670 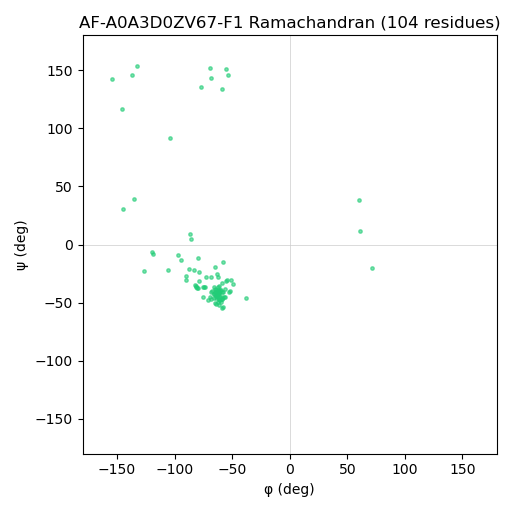1.00 96.69 99 TYR A O 1
ATOM 842 N N . ARG A 1 100 ? -10.110 3.930 6.009 1.00 95.25 100 ARG A N 1
ATOM 843 C CA . ARG A 1 100 ? -10.821 2.877 6.752 1.00 95.25 100 ARG A CA 1
ATOM 844 C C . ARG A 1 100 ? -12.013 3.423 7.521 1.00 95.25 100 ARG A C 1
ATOM 846 O O . ARG A 1 100 ? -13.075 2.825 7.471 1.00 95.25 100 ARG A O 1
ATOM 853 N N . GLN A 1 101 ? -11.836 4.528 8.236 1.00 95.44 101 GLN A N 1
ATOM 854 C CA . GLN A 1 101 ? -12.906 5.125 9.030 1.00 95.44 101 GLN A CA 1
ATOM 855 C C . GLN A 1 101 ? -14.087 5.561 8.155 1.00 95.44 101 GLN A C 1
ATOM 857 O O . GLN A 1 101 ? -15.232 5.388 8.551 1.00 95.44 101 GLN A O 1
ATOM 862 N N . GLN A 1 102 ? -13.808 6.120 6.976 1.00 95.50 102 GLN A N 1
ATOM 863 C CA . GLN A 1 102 ? -14.842 6.652 6.094 1.00 95.50 102 GLN A CA 1
ATOM 864 C C . GLN A 1 102 ? -15.538 5.579 5.250 1.00 95.50 102 GLN A C 1
ATOM 866 O O . GLN A 1 102 ? -16.730 5.699 4.982 1.00 95.50 102 GLN A O 1
ATOM 871 N N . PHE A 1 103 ? -14.804 4.563 4.791 1.00 93.19 103 PHE A N 1
ATOM 872 C CA . PHE A 1 103 ? -15.319 3.605 3.806 1.00 93.19 103 PHE A CA 1
ATOM 873 C C . PHE A 1 103 ? -15.367 2.163 4.297 1.00 93.19 103 PHE A C 1
ATOM 875 O O . PHE A 1 103 ? -15.881 1.320 3.566 1.00 93.19 103 PHE A O 1
ATOM 882 N N . GLY A 1 104 ? -14.801 1.862 5.467 1.00 87.62 104 GLY A N 1
ATOM 883 C CA . GLY A 1 104 ? -14.738 0.516 6.023 1.00 87.62 104 GLY A CA 1
ATOM 884 C C . GLY A 1 104 ? -16.124 -0.088 6.206 1.00 87.62 104 GLY A C 1
ATOM 885 O O . GLY A 1 104 ? -17.025 0.558 6.729 1.00 87.62 104 GLY A O 1
ATOM 886 N N . VAL A 1 105 ? -16.271 -1.336 5.772 1.00 75.62 105 VAL A N 1
ATOM 887 C CA . VAL A 1 105 ? -17.456 -2.158 6.033 1.00 75.62 105 VAL A CA 1
ATOM 888 C C . VAL A 1 105 ? -17.031 -3.143 7.113 1.00 75.62 105 VAL A C 1
ATOM 890 O O . VAL A 1 105 ? -16.404 -4.159 6.816 1.00 75.62 105 VAL A O 1
ATOM 893 N N . LEU A 1 106 ? -17.255 -2.762 8.369 1.00 58.38 106 LEU A N 1
ATOM 894 C CA . LEU A 1 106 ? -17.117 -3.627 9.540 1.00 58.38 106 LEU A CA 1
ATOM 895 C C . LEU A 1 106 ? -18.502 -3.855 10.134 1.00 58.38 106 LEU A C 1
ATOM 897 O O . LEU A 1 106 ? -19.256 -2.858 10.213 1.00 58.38 106 LEU A O 1
#

Nearest PDB structures (foldseek):
  4fe7-assembly1_A-2  TM=6.773E-01  e=8.105E-03  Escherichia coli
  3lsg-assembly1_A  TM=8.100E-01  e=4.514E-02  Fusobacterium nucleatum subsp. nucleatum
  3mkl-assembly2_B  TM=6.136E-01  e=1.966E-02  Escherichia coli K-12
  3oio-assembly1_A  TM=7.746E-01  e=1.293E-01  Chromobacterium violaceum
  3w6v-assembly1_A  TM=8.165E-01  e=4.623E-01  Streptomyces griseus